Protein AF-A0A3C2BWA0-F1 (afdb_mon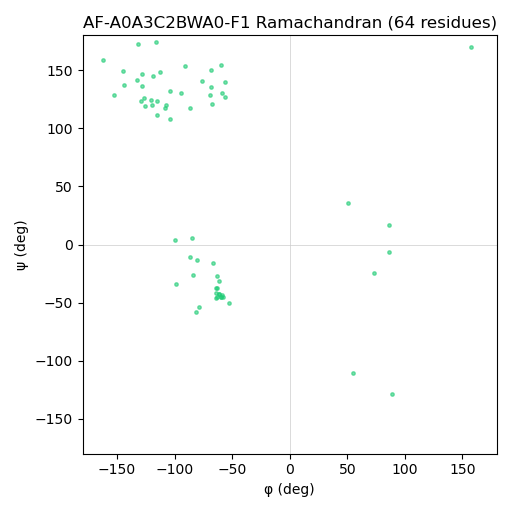omer)

Mean predicted aligned error: 2.9 Å

Radius of gyration: 11.61 Å; Cα contacts (8 Å, |Δi|>4): 96; chains: 1; bounding box: 27×25×27 Å

Secondary structure (DSSP, 8-state):
---EEEEEEETTEEEEEEE--SS------SSSHHHHHHHHHHHHHTTPPP-GGGBPTT-S--EEE-

pLDDT: mean 93.8, std 3.89, range [76.81, 98.19]

Structure (mmCIF, N/CA/C/O backbone):
data_AF-A0A3C2BWA0-F1
#
_entry.id   AF-A0A3C2BWA0-F1
#
loop_
_atom_site.group_PDB
_atom_site.id
_atom_site.type_symbol
_atom_site.label_atom_id
_atom_site.label_alt_id
_atom_site.label_comp_id
_atom_site.label_asym_id
_atom_site.label_entity_id
_atom_site.label_seq_id
_atom_site.pdbx_PDB_ins_code
_atom_site.Cartn_x
_atom_site.Cartn_y
_atom_site.Cartn_z
_atom_site.occupancy
_atom_site.B_iso_or_equiv
_atom_site.auth_seq_id
_atom_site.auth_comp_id
_atom_site.auth_asym_id
_atom_site.auth_atom_id
_atom_site.pdbx_PDB_model_num
ATOM 1 N N . MET A 1 1 ? -14.495 -5.579 9.786 1.00 76.81 1 MET A N 1
ATOM 2 C CA . MET A 1 1 ? -13.798 -4.275 9.798 1.00 76.81 1 MET A CA 1
ATOM 3 C C . MET A 1 1 ? -12.346 -4.571 9.473 1.00 76.81 1 MET A C 1
ATOM 5 O O . MET A 1 1 ? -11.901 -5.620 9.912 1.00 76.81 1 MET A O 1
ATOM 9 N N . LEU A 1 2 ? -11.654 -3.756 8.670 1.00 82.88 2 LEU A N 1
ATOM 10 C CA . LEU A 1 2 ? -10.226 -3.994 8.420 1.00 82.88 2 LEU A CA 1
ATOM 11 C C . LEU A 1 2 ? -9.456 -3.736 9.722 1.00 82.88 2 LEU A C 1
ATOM 13 O O . LEU A 1 2 ? -9.552 -2.632 10.257 1.00 82.88 2 LEU A O 1
ATOM 17 N N . GLU A 1 3 ? -8.750 -4.744 10.230 1.00 91.25 3 GLU A N 1
ATOM 18 C CA . GLU A 1 3 ? -7.952 -4.648 11.464 1.00 91.25 3 GLU A CA 1
ATOM 19 C C . GLU A 1 3 ? -6.470 -4.416 11.161 1.00 91.25 3 GLU A C 1
ATOM 21 O O . GLU A 1 3 ? -5.784 -3.695 11.880 1.00 91.25 3 GLU A O 1
ATOM 26 N N . GLU A 1 4 ? -5.976 -4.985 10.066 1.00 94.94 4 GLU A N 1
ATOM 27 C CA . GLU A 1 4 ? -4.594 -4.854 9.626 1.00 94.94 4 GLU A CA 1
ATOM 28 C C . GLU A 1 4 ? -4.555 -4.809 8.095 1.00 94.94 4 GLU A C 1
ATOM 30 O O . GLU A 1 4 ? -5.407 -5.379 7.424 1.00 94.94 4 GLU A O 1
ATOM 35 N N . LEU A 1 5 ? -3.578 -4.101 7.537 1.00 96.19 5 LEU A N 1
ATOM 36 C CA . LEU A 1 5 ? -3.250 -4.120 6.117 1.00 96.19 5 LEU A CA 1
ATOM 37 C C . LEU A 1 5 ? -1.766 -4.454 5.970 1.00 96.19 5 LEU A C 1
ATOM 39 O O . LEU A 1 5 ? -0.912 -3.690 6.427 1.00 96.19 5 LEU A O 1
ATOM 43 N N . ARG A 1 6 ? -1.453 -5.563 5.299 1.00 97.81 6 ARG A N 1
ATOM 44 C CA . ARG A 1 6 ? -0.083 -5.929 4.923 1.00 97.81 6 ARG A CA 1
ATOM 45 C C . ARG A 1 6 ? 0.153 -5.671 3.451 1.00 97.81 6 ARG A C 1
ATOM 47 O O . ARG A 1 6 ? -0.639 -6.081 2.607 1.00 97.81 6 ARG A O 1
ATOM 54 N N . ILE A 1 7 ? 1.261 -5.010 3.148 1.00 97.81 7 ILE A N 1
ATOM 55 C CA . ILE A 1 7 ? 1.675 -4.664 1.791 1.00 97.81 7 ILE A CA 1
ATOM 56 C C . ILE A 1 7 ? 3.096 -5.168 1.591 1.00 97.81 7 ILE A C 1
ATOM 58 O O . ILE A 1 7 ? 3.987 -4.812 2.362 1.00 97.81 7 ILE A O 1
ATOM 62 N N . ARG A 1 8 ? 3.326 -5.953 0.538 1.00 98.19 8 ARG A N 1
ATOM 63 C CA . ARG A 1 8 ? 4.668 -6.398 0.147 1.00 98.19 8 ARG A CA 1
ATOM 64 C C . ARG A 1 8 ? 4.946 -6.107 -1.314 1.00 98.19 8 ARG A C 1
ATOM 66 O O . ARG A 1 8 ? 4.093 -6.339 -2.170 1.00 98.19 8 ARG A O 1
ATOM 73 N N . ASP A 1 9 ? 6.152 -5.611 -1.567 1.00 98.00 9 ASP A N 1
ATOM 74 C CA . ASP A 1 9 ? 6.716 -5.362 -2.894 1.00 98.00 9 ASP A CA 1
ATOM 75 C C . ASP A 1 9 ? 5.807 -4.549 -3.843 1.00 98.00 9 ASP A C 1
ATOM 77 O O . ASP A 1 9 ? 5.796 -4.765 -5.056 1.00 98.00 9 ASP A O 1
ATOM 81 N N . LEU A 1 10 ? 5.061 -3.577 -3.304 1.00 97.31 10 LEU A N 1
ATOM 82 C CA . LEU A 1 10 ? 4.163 -2.698 -4.060 1.00 97.31 10 LEU A CA 1
ATOM 83 C C . LEU A 1 10 ? 4.793 -1.308 -4.239 1.00 97.31 10 LEU A C 1
ATOM 85 O O . LEU A 1 10 ? 4.896 -0.516 -3.298 1.00 97.31 10 LEU A O 1
ATOM 89 N N . GLY A 1 11 ? 5.216 -1.003 -5.464 1.00 95.62 11 GLY A N 1
ATOM 90 C CA . GLY A 1 11 ? 5.883 0.238 -5.843 1.00 95.62 11 GLY A CA 1
ATOM 91 C C . GLY A 1 11 ? 7.124 0.503 -4.995 1.00 95.62 11 GLY A C 1
ATOM 92 O O . GLY A 1 11 ? 8.136 -0.181 -5.124 1.00 95.62 11 GLY A O 1
ATOM 93 N N . VAL A 1 12 ? 7.055 1.520 -4.133 1.00 95.06 12 VAL A N 1
ATOM 94 C CA . VAL A 1 12 ? 8.157 1.893 -3.224 1.00 95.06 12 VAL A CA 1
ATOM 95 C C . VAL A 1 12 ? 8.148 1.124 -1.898 1.00 95.06 12 VAL A C 1
ATOM 97 O O . VAL A 1 12 ? 9.122 1.205 -1.153 1.00 95.06 12 VAL A O 1
ATOM 100 N N . ILE A 1 13 ? 7.074 0.392 -1.587 1.00 95.94 13 ILE A N 1
ATOM 101 C CA . ILE A 1 13 ? 6.938 -0.370 -0.342 1.00 95.94 13 ILE A CA 1
ATOM 102 C C . ILE A 1 13 ? 7.562 -1.753 -0.534 1.00 95.94 13 ILE A C 1
ATOM 104 O O . ILE A 1 13 ? 7.093 -2.536 -1.356 1.00 95.94 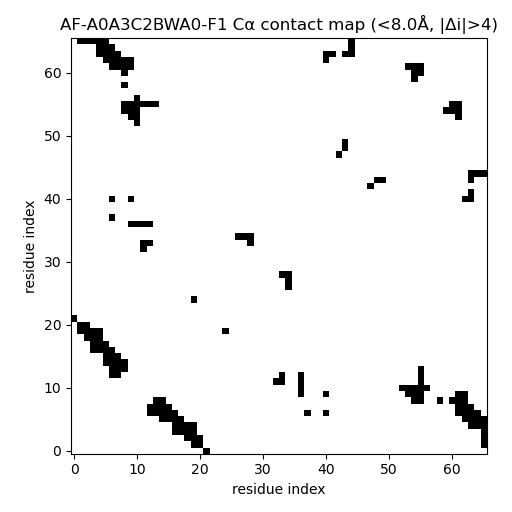13 ILE A O 1
ATOM 108 N N . THR A 1 14 ? 8.603 -2.060 0.240 1.00 97.25 14 THR A N 1
ATOM 109 C CA . THR A 1 14 ? 9.170 -3.418 0.313 1.00 97.25 14 THR A CA 1
ATOM 110 C C . THR A 1 14 ? 8.312 -4.308 1.212 1.00 97.25 14 THR A C 1
ATOM 112 O O . THR A 1 14 ? 7.854 -5.359 0.785 1.00 97.25 14 THR A O 1
ATOM 115 N N . ASP A 1 15 ? 8.062 -3.861 2.442 1.00 97.56 15 ASP A N 1
ATOM 116 C CA . ASP A 1 15 ? 7.215 -4.535 3.425 1.00 97.56 15 ASP A CA 1
ATOM 117 C C . ASP A 1 15 ? 6.632 -3.468 4.359 1.00 97.56 15 ASP A C 1
ATOM 119 O O . ASP A 1 15 ? 7.367 -2.604 4.852 1.00 97.56 15 ASP A O 1
ATOM 123 N N . ALA A 1 16 ? 5.317 -3.478 4.548 1.00 96.38 16 ALA A N 1
ATOM 124 C CA . ALA A 1 16 ? 4.631 -2.636 5.512 1.00 96.38 16 ALA A CA 1
ATOM 125 C C . ALA A 1 16 ? 3.455 -3.389 6.134 1.00 96.38 16 ALA A C 1
ATOM 127 O O . ALA A 1 16 ? 2.669 -4.027 5.437 1.00 96.38 16 ALA A O 1
ATOM 128 N N . THR A 1 17 ? 3.301 -3.240 7.448 1.00 96.44 17 THR A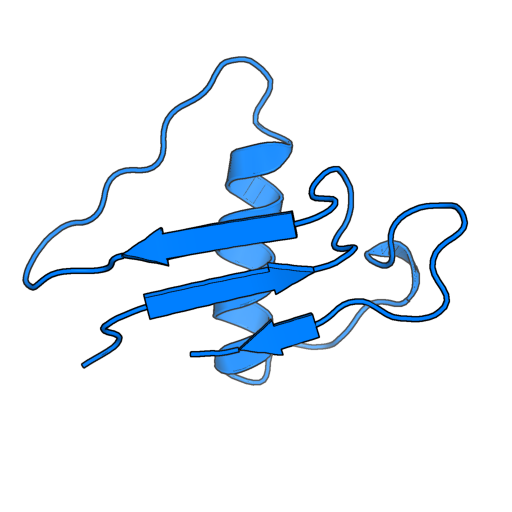 N 1
ATOM 129 C CA . THR A 1 17 ? 2.130 -3.694 8.203 1.00 96.44 17 THR A CA 1
ATOM 130 C C . THR A 1 17 ? 1.491 -2.480 8.864 1.00 96.44 17 THR A C 1
ATOM 132 O O . THR A 1 17 ? 2.152 -1.769 9.623 1.00 96.44 17 THR A O 1
ATOM 135 N N . LEU A 1 18 ? 0.229 -2.209 8.540 1.00 93.94 18 LEU A N 1
ATOM 136 C CA . LEU A 1 18 ? -0.524 -1.068 9.044 1.00 93.94 18 LEU A CA 1
ATOM 137 C C . LEU A 1 18 ? -1.690 -1.569 9.903 1.00 93.94 18 LEU A C 1
ATOM 139 O O . LEU A 1 18 ? -2.634 -2.128 9.345 1.00 93.94 18 LEU A O 1
ATOM 143 N N . PRO A 1 19 ? -1.677 -1.351 11.228 1.00 93.00 19 PRO A N 1
ATOM 144 C CA . PRO A 1 19 ? -2.862 -1.576 12.040 1.00 93.00 19 PRO A CA 1
ATOM 145 C C . PRO A 1 19 ? -3.927 -0.533 11.686 1.00 93.00 19 PRO A C 1
ATOM 147 O O . PRO A 1 19 ? -3.638 0.660 11.556 1.00 93.00 19 PRO A O 1
ATOM 150 N N . LEU A 1 20 ? -5.166 -0.984 11.540 1.00 90.69 20 LEU A N 1
ATOM 151 C CA . LEU A 1 20 ? -6.326 -0.161 11.239 1.00 90.69 20 LEU A CA 1
ATOM 152 C C . LEU A 1 20 ? -7.339 -0.269 12.377 1.00 90.69 20 LEU A C 1
ATOM 154 O O . LEU A 1 20 ? -7.484 -1.292 13.040 1.00 90.69 20 LEU A O 1
ATOM 158 N N . GLY A 1 21 ? -8.011 0.845 12.637 1.00 87.75 21 GLY A N 1
ATOM 159 C CA . GLY A 1 21 ? -8.932 0.992 13.753 1.00 87.75 21 GLY A CA 1
ATOM 160 C C . GLY A 1 21 ? -10.253 1.602 13.306 1.00 87.75 21 GLY A C 1
ATOM 161 O O . GLY A 1 21 ? -10.400 2.014 12.153 1.00 87.75 21 GLY A O 1
ATOM 162 N N . PRO A 1 22 ? -11.243 1.652 14.207 1.00 90.25 22 PRO A N 1
ATOM 163 C CA . PRO A 1 22 ? -12.546 2.195 13.872 1.00 90.25 22 PRO A CA 1
ATOM 164 C C . PRO A 1 22 ? -12.446 3.707 13.643 1.00 90.25 22 PRO A C 1
ATOM 166 O O . PRO A 1 22 ? -11.634 4.396 14.259 1.00 90.25 22 PRO A O 1
ATOM 169 N N . GLY A 1 23 ? -13.318 4.237 12.787 1.00 91.31 23 GLY A N 1
ATOM 170 C CA . GLY A 1 23 ? -13.372 5.667 12.492 1.00 91.31 23 GLY A CA 1
ATOM 171 C C . GLY A 1 23 ? -12.451 6.072 11.342 1.00 91.31 23 GLY A C 1
ATOM 172 O O . GLY A 1 23 ? -12.558 5.526 10.247 1.00 91.31 23 GLY A O 1
ATOM 173 N N . LEU A 1 24 ? -11.611 7.085 11.569 1.00 91.38 24 LEU A N 1
ATOM 174 C CA . LEU A 1 24 ? -10.797 7.721 10.532 1.00 91.38 24 LEU A CA 1
ATOM 175 C C . LEU A 1 24 ? -9.316 7.359 10.684 1.00 91.38 24 LEU A C 1
ATOM 177 O O . LEU A 1 24 ? -8.669 7.755 11.652 1.00 91.38 24 LEU A O 1
ATOM 181 N N . SER A 1 25 ? -8.762 6.692 9.674 1.00 89.81 25 SER A N 1
ATOM 182 C CA . SER A 1 25 ? -7.316 6.529 9.510 1.00 89.81 25 SER A CA 1
ATOM 183 C C . SER A 1 25 ? -6.767 7.619 8.590 1.00 89.81 25 SER A C 1
ATOM 185 O O . SER A 1 25 ? -7.291 7.842 7.500 1.00 89.81 25 SER A O 1
ATOM 187 N N . VAL A 1 26 ? -5.698 8.294 9.017 1.00 92.12 26 VAL A N 1
ATOM 188 C CA . VAL A 1 26 ? -5.055 9.372 8.252 1.00 92.12 26 VAL A CA 1
ATOM 189 C C . VAL A 1 26 ? -3.643 8.948 7.868 1.00 92.12 26 VAL A C 1
ATOM 191 O O . VAL A 1 26 ? -2.827 8.649 8.735 1.00 92.12 26 VAL A O 1
ATOM 194 N N . VAL A 1 27 ? -3.343 8.960 6.569 1.00 90.25 27 VAL A N 1
ATOM 195 C CA . VAL A 1 27 ? -2.007 8.650 6.041 1.00 90.25 27 VAL A CA 1
ATOM 196 C C . VAL A 1 27 ? -1.351 9.940 5.552 1.00 90.25 27 VAL A C 1
ATOM 198 O O . VAL A 1 27 ? -1.866 10.611 4.657 1.00 90.25 27 VAL A O 1
ATOM 201 N N . THR A 1 28 ? -0.200 10.294 6.125 1.00 92.00 28 THR A N 1
ATOM 202 C CA . THR A 1 28 ? 0.568 11.502 5.779 1.00 92.00 28 THR A CA 1
ATOM 203 C C . THR A 1 28 ? 1.934 11.141 5.185 1.00 92.00 28 THR A C 1
ATOM 205 O O . THR A 1 28 ? 2.282 9.972 5.043 1.00 92.00 28 THR A O 1
ATOM 208 N N . GLY A 1 29 ? 2.685 12.139 4.718 1.00 89.88 29 GLY A N 1
ATOM 209 C CA . GLY A 1 29 ? 4.037 11.941 4.188 1.00 89.88 29 GLY A CA 1
ATOM 210 C C . GLY A 1 29 ? 4.460 13.058 3.240 1.00 89.88 29 GLY A C 1
ATOM 211 O O . GLY A 1 29 ? 3.619 13.848 2.812 1.00 89.88 29 GLY A O 1
ATOM 212 N N . GLU A 1 30 ? 5.735 13.077 2.869 1.00 91.25 30 GLU A N 1
ATOM 213 C CA . GLU A 1 30 ? 6.363 14.158 2.098 1.00 91.25 30 GLU A CA 1
ATOM 214 C C . GLU A 1 30 ? 6.105 14.043 0.586 1.00 91.25 30 GLU A C 1
ATOM 216 O O . GLU A 1 30 ? 5.480 14.913 -0.010 1.00 91.25 30 GLU A O 1
ATOM 221 N N . THR A 1 31 ? 6.498 12.926 -0.034 1.00 83.75 31 THR A N 1
ATOM 222 C CA . THR A 1 31 ? 6.549 12.783 -1.506 1.00 83.75 31 THR A CA 1
ATOM 223 C C . THR A 1 31 ? 5.358 12.040 -2.115 1.00 83.75 31 THR A C 1
ATOM 225 O O . THR A 1 31 ? 5.315 11.781 -3.313 1.00 83.75 31 THR A O 1
ATOM 228 N N . GLY A 1 32 ? 4.371 11.663 -1.298 1.00 86.75 32 GLY A N 1
ATOM 229 C CA . GLY A 1 32 ? 3.119 11.043 -1.752 1.00 86.75 32 GLY A CA 1
ATOM 230 C C . GLY A 1 32 ? 3.223 9.586 -2.215 1.00 86.75 32 GLY A C 1
ATOM 231 O O . GLY A 1 32 ? 2.242 8.868 -2.072 1.00 86.75 32 GLY A O 1
ATOM 232 N N . ALA A 1 33 ? 4.392 9.114 -2.658 1.00 91.81 33 ALA A N 1
ATOM 233 C 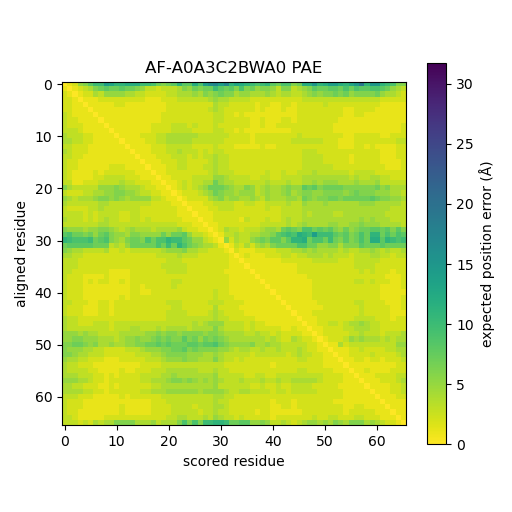CA . ALA A 1 33 ? 4.580 7.765 -3.198 1.00 91.81 33 ALA A CA 1
ATOM 234 C C . ALA A 1 33 ? 4.066 6.657 -2.258 1.00 91.81 33 ALA A C 1
ATOM 236 O O . ALA A 1 33 ? 3.252 5.833 -2.667 1.00 91.81 33 ALA A O 1
ATOM 237 N N . GLY A 1 34 ? 4.456 6.684 -0.978 1.00 92.06 34 GLY A N 1
ATOM 238 C CA . GLY A 1 34 ? 3.966 5.719 0.015 1.00 92.06 34 GLY A CA 1
ATOM 239 C C . GLY A 1 34 ? 2.456 5.817 0.260 1.00 92.06 34 GLY A C 1
ATOM 240 O O . GLY A 1 34 ? 1.785 4.796 0.374 1.00 92.06 34 GLY A O 1
ATOM 241 N N . LYS A 1 35 ? 1.897 7.037 0.252 1.00 95.12 35 LYS A N 1
ATOM 242 C CA . LYS A 1 35 ? 0.449 7.254 0.412 1.00 95.12 35 LYS A CA 1
ATOM 243 C C . LYS A 1 35 ? -0.332 6.638 -0.747 1.00 95.12 35 LYS A C 1
ATOM 245 O O . LYS A 1 35 ? -1.302 5.924 -0.513 1.00 95.12 35 LYS A O 1
ATOM 250 N N . THR A 1 36 ? 0.117 6.872 -1.982 1.00 94.75 36 THR A N 1
ATOM 251 C CA . THR A 1 36 ? -0.493 6.281 -3.177 1.00 94.75 36 THR A CA 1
ATOM 252 C C . THR A 1 36 ? -0.457 4.760 -3.105 1.00 94.75 36 THR A C 1
ATOM 254 O O . THR A 1 36 ? -1.471 4.134 -3.376 1.00 94.75 36 THR A O 1
ATOM 257 N N . MET A 1 37 ? 0.657 4.154 -2.678 1.00 94.94 37 MET A N 1
ATOM 258 C CA . MET A 1 37 ? 0.747 2.692 -2.567 1.00 94.94 37 MET A CA 1
ATOM 259 C C . MET A 1 37 ? -0.221 2.111 -1.530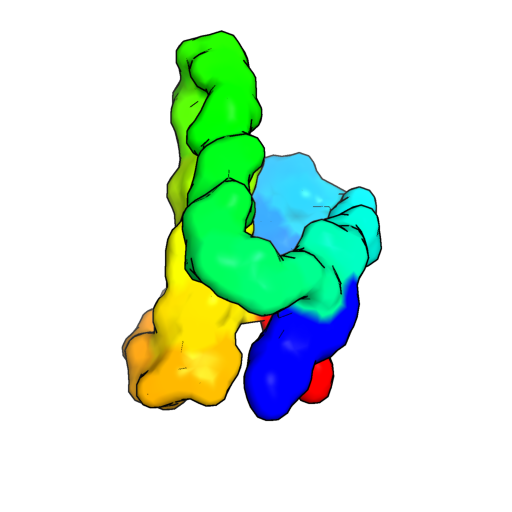 1.00 94.94 37 MET A C 1
ATOM 261 O O . MET A 1 37 ? -0.819 1.072 -1.792 1.00 94.94 37 MET A O 1
ATOM 265 N N . VAL A 1 38 ? -0.446 2.790 -0.399 1.00 94.81 38 VAL A N 1
ATOM 266 C CA . VAL A 1 38 ? -1.459 2.366 0.586 1.00 94.81 38 VAL A CA 1
ATOM 267 C C . VAL A 1 38 ? -2.865 2.404 -0.020 1.00 94.81 38 VAL A C 1
ATOM 269 O O . VAL A 1 38 ? -3.618 1.442 0.114 1.00 94.81 38 VAL A O 1
ATOM 272 N N . VAL A 1 39 ? -3.214 3.474 -0.742 1.00 94.06 39 VAL A N 1
ATOM 273 C CA . VAL A 1 39 ? -4.519 3.579 -1.422 1.00 94.06 39 VAL A CA 1
ATOM 274 C C . VAL A 1 39 ? -4.663 2.514 -2.512 1.00 94.06 39 VAL A C 1
ATOM 276 O O . VAL A 1 39 ? -5.714 1.883 -2.614 1.00 94.06 39 VAL A O 1
ATOM 279 N N . THR A 1 40 ? -3.608 2.263 -3.290 1.00 95.56 40 THR A N 1
ATOM 280 C CA . THR A 1 40 ? -3.580 1.195 -4.296 1.00 95.56 40 THR A CA 1
ATOM 281 C C . THR A 1 40 ? -3.804 -0.173 -3.657 1.00 95.56 40 THR A C 1
ATOM 283 O O . THR A 1 40 ? -4.618 -0.939 -4.162 1.00 95.56 40 THR A O 1
ATOM 286 N N . ALA A 1 41 ? -3.148 -0.474 -2.532 1.00 96.06 41 ALA A N 1
ATOM 287 C CA . ALA A 1 41 ? -3.327 -1.735 -1.815 1.00 96.06 41 ALA A CA 1
ATOM 288 C C . ALA A 1 41 ? -4.783 -1.943 -1.364 1.00 96.06 41 ALA A C 1
ATOM 290 O O . ALA A 1 41 ? -5.354 -3.005 -1.605 1.00 96.06 41 ALA A O 1
ATOM 291 N N . VAL A 1 42 ? -5.416 -0.909 -0.796 1.00 95.00 42 VAL A N 1
ATOM 292 C CA . VAL A 1 42 ? -6.847 -0.947 -0.444 1.00 95.00 42 VAL A CA 1
ATOM 293 C C . VAL A 1 42 ? -7.714 -1.155 -1.688 1.00 95.00 42 VAL A C 1
ATOM 295 O O . VAL A 1 42 ? -8.635 -1.966 -1.668 1.00 95.00 42 VAL A O 1
ATOM 298 N N . GLY A 1 43 ? -7.407 -0.477 -2.796 1.00 95.69 43 GLY A N 1
ATOM 299 C CA . GLY A 1 43 ? -8.108 -0.677 -4.065 1.00 95.69 43 GLY A CA 1
ATOM 300 C C . GLY A 1 43 ? -8.031 -2.123 -4.559 1.00 95.69 43 GLY A C 1
ATOM 301 O O . GLY A 1 43 ? -9.053 -2.687 -4.944 1.00 95.69 43 GLY A O 1
ATOM 302 N N . LEU A 1 44 ? -6.849 -2.743 -4.509 1.00 95.56 44 LEU A N 1
ATOM 303 C CA . LEU A 1 44 ? -6.646 -4.137 -4.919 1.00 95.56 44 LEU A CA 1
ATOM 304 C C . LEU A 1 44 ? -7.475 -5.106 -4.066 1.00 95.56 44 LEU A C 1
ATOM 306 O O . LEU A 1 44 ? -8.118 -5.996 -4.617 1.00 95.56 44 LEU A O 1
ATOM 310 N N . LEU A 1 45 ? -7.531 -4.891 -2.747 1.00 95.44 45 LEU A N 1
ATOM 311 C CA . LEU A 1 45 ? -8.380 -5.675 -1.841 1.00 95.44 45 LEU A CA 1
ATOM 312 C C . LEU A 1 45 ? -9.875 -5.544 -2.163 1.00 95.44 45 LEU A C 1
ATOM 314 O O . LEU A 1 45 ? -10.636 -6.490 -1.982 1.00 95.44 45 LEU A O 1
ATOM 318 N N . LEU A 1 46 ? -10.296 -4.386 -2.672 1.00 95.19 46 LEU A N 1
ATOM 319 C CA . LEU A 1 46 ? -11.670 -4.122 -3.105 1.00 95.19 46 LEU A CA 1
ATOM 320 C C . LEU A 1 46 ? -11.954 -4.576 -4.551 1.00 95.19 46 LEU A C 1
ATOM 322 O O . LEU A 1 46 ? -13.040 -4.317 -5.069 1.00 95.19 46 LEU A O 1
ATOM 326 N N . GLY A 1 47 ? -11.006 -5.253 -5.210 1.00 95.50 47 GLY A N 1
ATOM 327 C CA . GLY A 1 47 ? -11.172 -5.789 -6.564 1.00 95.50 47 GLY A CA 1
ATOM 328 C C . GLY A 1 47 ? -10.854 -4.803 -7.690 1.00 95.50 47 GLY A C 1
ATOM 329 O O . GLY A 1 47 ? -11.252 -5.029 -8.835 1.00 95.50 47 GLY A O 1
ATOM 330 N N . ALA A 1 48 ? -10.142 -3.709 -7.401 1.00 96.06 48 ALA A N 1
ATOM 3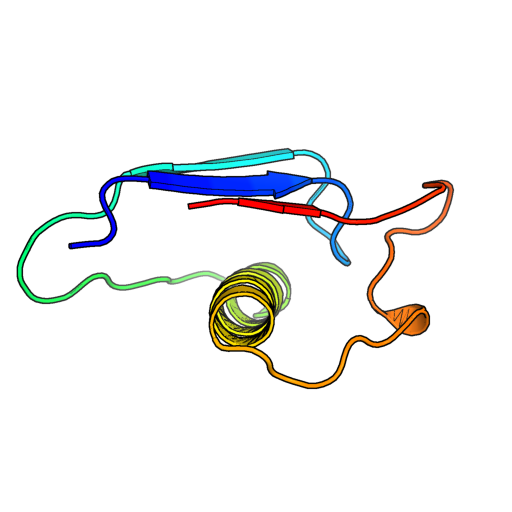31 C CA . ALA A 1 48 ? -9.620 -2.835 -8.445 1.00 96.06 48 ALA A CA 1
ATOM 332 C C . ALA A 1 48 ? -8.666 -3.603 -9.375 1.00 96.06 48 A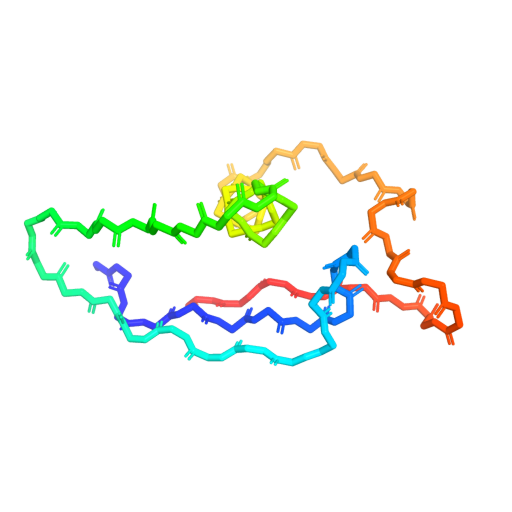LA A C 1
ATOM 334 O O . ALA A 1 48 ? -8.033 -4.590 -8.995 1.00 96.06 48 ALA A O 1
ATOM 335 N N . ARG A 1 49 ? -8.545 -3.123 -10.616 1.00 94.19 49 ARG A N 1
ATOM 336 C CA . ARG A 1 49 ? -7.671 -3.734 -11.618 1.00 94.19 49 ARG A CA 1
ATOM 337 C C . ARG A 1 49 ? -6.221 -3.760 -11.126 1.00 94.19 49 ARG A C 1
ATOM 339 O O . ARG A 1 49 ? -5.681 -2.727 -10.739 1.00 94.19 49 ARG A O 1
ATOM 346 N N . SER A 1 50 ? -5.586 -4.924 -11.219 1.00 91.50 50 SER A N 1
ATOM 347 C CA . SER A 1 50 ? -4.155 -5.067 -10.973 1.00 91.50 50 SER A CA 1
ATOM 348 C C . SER A 1 50 ? -3.324 -4.536 -12.145 1.00 91.50 50 SER A C 1
ATOM 350 O O . SER A 1 50 ? -3.672 -4.718 -13.316 1.00 91.50 50 SER A O 1
ATOM 352 N N . ASP A 1 51 ? -2.212 -3.879 -11.816 1.00 91.94 51 ASP A N 1
ATOM 353 C CA . ASP A 1 51 ? -1.217 -3.383 -12.766 1.00 91.94 51 ASP A CA 1
ATOM 354 C C . ASP A 1 51 ? 0.143 -4.020 -12.457 1.00 91.94 51 ASP A C 1
ATOM 356 O O . ASP A 1 51 ? 0.654 -3.906 -11.342 1.00 91.94 51 ASP A O 1
ATOM 360 N N . ALA A 1 52 ? 0.743 -4.678 -13.450 1.00 92.75 52 ALA A N 1
ATOM 361 C CA . ALA A 1 52 ? 2.076 -5.260 -13.320 1.00 92.75 52 ALA A CA 1
ATOM 362 C C . ALA A 1 52 ? 3.155 -4.193 -13.067 1.00 92.75 52 ALA A C 1
ATOM 364 O O . ALA A 1 52 ? 4.154 -4.485 -12.416 1.00 92.75 52 ALA A O 1
ATOM 365 N N . GLY A 1 53 ? 2.940 -2.951 -13.517 1.00 93.94 53 GLY A N 1
ATOM 366 C CA . GLY A 1 53 ? 3.829 -1.821 -13.241 1.00 93.94 53 GLY A CA 1
ATOM 367 C C . GLY A 1 53 ? 3.863 -1.403 -11.769 1.00 93.94 53 GLY A C 1
ATOM 368 O O . GLY A 1 53 ? 4.790 -0.712 -11.353 1.00 93.94 53 GLY A O 1
ATOM 369 N N . ALA A 1 54 ? 2.889 -1.841 -10.964 1.00 93.69 54 ALA A N 1
ATOM 370 C CA . ALA A 1 54 ? 2.879 -1.602 -9.527 1.00 93.69 54 ALA A CA 1
ATOM 371 C C . ALA A 1 54 ? 3.784 -2.575 -8.754 1.00 93.69 54 ALA A C 1
ATOM 373 O O . ALA A 1 54 ? 4.065 -2.330 -7.583 1.00 93.69 54 ALA A O 1
ATOM 374 N N . VAL A 1 55 ? 4.258 -3.664 -9.369 1.00 97.12 55 VAL A N 1
ATOM 375 C CA . VAL A 1 55 ? 5.221 -4.567 -8.726 1.00 97.12 55 VAL A CA 1
ATOM 376 C C . VAL A 1 55 ? 6.565 -3.855 -8.595 1.00 97.12 55 VAL A C 1
ATOM 378 O O . VAL A 1 55 ? 7.094 -3.303 -9.560 1.00 97.12 55 VAL A O 1
ATOM 381 N N . ARG A 1 56 ? 7.125 -3.857 -7.383 1.00 96.06 56 ARG A N 1
ATOM 382 C CA . ARG A 1 56 ? 8.417 -3.240 -7.082 1.00 96.06 56 ARG A CA 1
ATOM 383 C C . ARG A 1 56 ? 9.514 -3.808 -7.984 1.00 96.06 56 ARG A C 1
ATOM 385 O O . ARG A 1 56 ? 9.596 -5.012 -8.216 1.00 96.06 56 ARG A O 1
ATOM 392 N N . SER A 1 57 ? 10.405 -2.934 -8.449 1.00 95.38 57 SER A N 1
ATOM 393 C CA . SER A 1 57 ? 11.548 -3.342 -9.271 1.00 95.38 57 SER A CA 1
ATOM 394 C C . SER A 1 57 ? 12.393 -4.405 -8.557 1.00 95.38 57 SER A C 1
ATOM 396 O O . SER A 1 57 ? 12.801 -4.219 -7.409 1.00 95.38 57 SER A O 1
ATOM 398 N N . GLY A 1 58 ? 12.641 -5.523 -9.243 1.00 95.81 58 GLY A N 1
ATOM 399 C CA . GLY A 1 58 ? 13.371 -6.676 -8.710 1.00 95.81 58 GLY A CA 1
ATOM 400 C C . GLY A 1 58 ? 12.520 -7.687 -7.931 1.00 95.81 58 GLY A C 1
ATOM 401 O O . GLY A 1 58 ? 13.031 -8.757 -7.602 1.00 95.81 58 GLY A O 1
ATOM 402 N N . ALA A 1 59 ? 11.241 -7.404 -7.671 1.00 97.69 59 ALA A N 1
ATOM 403 C CA . ALA A 1 59 ? 10.313 -8.358 -7.070 1.00 97.69 59 ALA A CA 1
ATOM 404 C C . ALA A 1 59 ? 9.570 -9.178 -8.137 1.00 97.69 59 ALA A C 1
ATOM 406 O O . ALA A 1 59 ? 9.377 -8.742 -9.271 1.00 97.69 59 ALA A O 1
ATOM 407 N N . LYS A 1 60 ? 9.142 -10.393 -7.771 1.00 97.06 60 LYS A N 1
ATOM 408 C CA . LYS A 1 60 ? 8.375 -1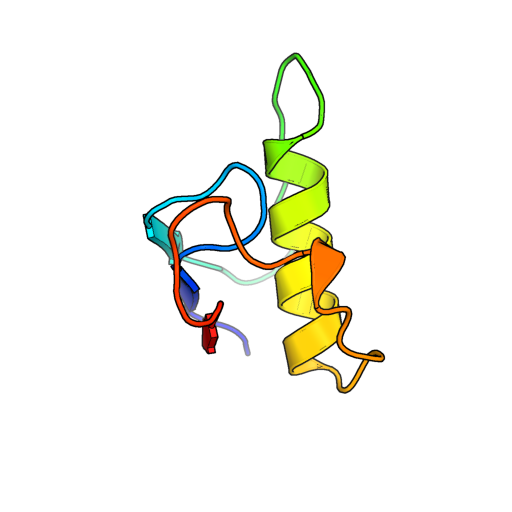1.284 -8.665 1.00 97.06 60 LYS A CA 1
ATOM 409 C C . LYS A 1 60 ? 6.875 -10.985 -8.670 1.00 97.06 60 LYS A C 1
ATOM 411 O O . LYS A 1 60 ? 6.189 -11.317 -9.631 1.00 97.06 60 LYS A O 1
ATOM 416 N N . SER A 1 61 ? 6.370 -10.419 -7.582 1.00 97.00 61 SER A N 1
ATOM 417 C CA . SER A 1 61 ? 4.953 -10.157 -7.341 1.00 97.00 61 SER A CA 1
ATOM 418 C C . SER A 1 61 ? 4.813 -9.122 -6.232 1.00 97.00 61 SER A C 1
ATOM 420 O O . SER A 1 61 ? 5.716 -9.001 -5.410 1.00 97.00 61 SER A O 1
ATOM 422 N N . ALA A 1 62 ? 3.664 -8.454 -6.175 1.00 97.62 62 ALA A N 1
ATOM 423 C CA . ALA A 1 62 ? 3.246 -7.632 -5.044 1.00 97.62 62 ALA A CA 1
ATOM 424 C C . ALA A 1 62 ? 2.032 -8.277 -4.365 1.00 97.62 62 ALA A C 1
ATOM 426 O O . ALA A 1 62 ? 1.212 -8.893 -5.054 1.00 97.62 62 ALA A O 1
ATOM 427 N N . THR A 1 63 ? 1.888 -8.119 -3.048 1.00 97.56 63 THR A N 1
ATOM 428 C CA . THR A 1 63 ? 0.680 -8.548 -2.324 1.00 97.56 63 THR A CA 1
ATOM 429 C C . THR A 1 63 ? 0.111 -7.430 -1.460 1.00 97.56 63 THR A C 1
ATOM 431 O O . THR A 1 63 ? 0.840 -6.585 -0.937 1.00 97.56 63 THR A O 1
ATOM 434 N N . ALA A 1 64 ? -1.215 -7.430 -1.343 1.00 97.19 64 ALA A N 1
ATOM 435 C CA . ALA A 1 64 ? -1.979 -6.650 -0.384 1.00 97.19 64 ALA A CA 1
ATOM 436 C C . ALA A 1 64 ? -2.934 -7.620 0.317 1.00 97.19 64 ALA A C 1
ATOM 438 O O . ALA A 1 64 ? -3.683 -8.330 -0.353 1.00 97.19 64 ALA A O 1
ATOM 439 N N . GLU A 1 65 ? -2.862 -7.688 1.641 1.00 96.56 65 GLU A N 1
ATOM 440 C CA . GLU A 1 65 ? -3.589 -8.648 2.478 1.00 96.56 65 GLU A CA 1
ATOM 441 C C . GLU A 1 65 ? -4.239 -7.889 3.643 1.00 96.56 65 GLU A C 1
ATOM 443 O O . GLU A 1 65 ? -3.645 -6.937 4.157 1.00 96.56 65 GLU A O 1
ATOM 448 N N . ALA A 1 66 ? -5.452 -8.28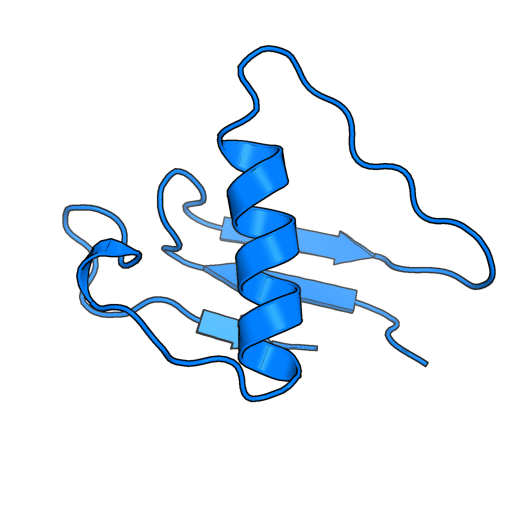1 4.030 1.00 90.88 66 ALA A N 1
ATOM 449 C CA . ALA A 1 66 ? -6.244 -7.641 5.078 1.00 90.88 66 ALA A CA 1
ATOM 450 C C . ALA A 1 66 ? -7.057 -8.655 5.881 1.00 90.88 66 ALA A C 1
ATOM 452 O O . ALA A 1 66 ? -7.378 -9.720 5.301 1.00 90.88 66 ALA A O 1
#

Nearest PDB structures (foldseek):
  4aby-assembly3_C  TM=8.948E-01  e=7.428E-04  Deinococcus radiodurans R1 = ATCC 13939 = DSM 20539
  4aby-assembly1_A  TM=8.814E-01  e=9.737E-04  Deinococcus radiodurans R1 = ATCC 13939 = DSM 20539
  4ad8-assembly1_A  TM=8.612E-01  e=1.673E-03  Deinococcus radiodurans R1 = ATCC 13939 = DSM 20539
  1us8-assembly1_A  TM=8.556E-01  e=1.785E-02  Pyrococcus furiosus
  1f2t-assembly1_A  TM=8.607E-01  e=2.867E-02  Pyrococcus furiosus

Sequence (66 aa):
MLEELRIRDLGVITDATLPLGPGLSVVTGETGAGKTMVVTAVGLLLGARSDAGAVRSGAKSATAEA

Foldseek 3Di:
DQQWKWKDQFAPDHTDIDGDDPDDDDDDDDPCRVVVSVVVLVCVVVPHDDDPVRGHPPDPDMHIDD

Solvent-accessible surface area (backbone atoms only — not comparable to full-atom values): 4121 Å² total; per-residue (Å²): 129,71,54,42,41,39,40,30,20,34,50,90,41,63,71,47,78,44,83,44,68,86,85,83,85,86,84,80,76,89,83,48,61,70,50,52,44,54,53,51,35,55,37,48,72,72,68,44,88,86,57,79,83,42,34,15,89,94,52,94,58,53,51,55,49,110